Protein AF-A0A511QN60-F1 (afdb_monomer_lite)

Radius of gyration: 17.25 Å; chains: 1; bounding box: 32×47×48 Å

Structure (mmCIF, N/CA/C/O backbone):
data_AF-A0A511QN60-F1
#
_entry.id   AF-A0A511QN60-F1
#
loop_
_atom_site.group_PDB
_atom_site.id
_atom_site.type_symbol
_atom_site.label_atom_id
_atom_site.label_alt_id
_atom_site.label_comp_id
_atom_site.label_asym_id
_atom_site.label_entity_id
_atom_site.label_seq_id
_atom_site.pdbx_PDB_ins_code
_atom_site.Cartn_x
_atom_site.Cartn_y
_atom_site.Cartn_z
_atom_site.occupancy
_atom_site.B_iso_or_equiv
_atom_site.auth_seq_id
_atom_site.auth_comp_id
_atom_site.auth_asym_id
_atom_site.auth_atom_id
_atom_site.pdbx_PDB_model_num
ATOM 1 N N . MET A 1 1 ? 4.734 39.849 30.919 1.00 44.09 1 MET A N 1
ATOM 2 C CA . MET A 1 1 ? 3.658 38.847 31.082 1.00 44.09 1 MET A CA 1
ATOM 3 C C . MET A 1 1 ? 4.016 37.662 30.202 1.00 44.09 1 MET A C 1
ATOM 5 O O . MET A 1 1 ? 4.352 37.875 29.046 1.00 44.09 1 MET A O 1
ATOM 9 N N . LYS A 1 2 ? 4.113 36.467 30.793 1.00 45.44 2 LYS A N 1
ATOM 10 C CA . LYS A 1 2 ? 4.593 35.238 30.147 1.00 45.44 2 LYS A CA 1
ATOM 11 C C . LYS A 1 2 ? 3.496 34.694 29.224 1.00 45.44 2 LYS A C 1
ATOM 13 O O . LYS A 1 2 ? 2.458 34.295 29.736 1.00 45.44 2 LYS A O 1
ATOM 18 N N . SER A 1 3 ? 3.732 34.644 27.916 1.00 52.50 3 SER A N 1
ATOM 19 C CA . SER A 1 3 ? 2.890 33.875 26.991 1.00 52.50 3 SER A CA 1
ATOM 20 C C . SER A 1 3 ? 3.624 32.595 26.635 1.00 52.50 3 SER A C 1
ATOM 22 O O . SER A 1 3 ? 4.491 32.581 25.767 1.00 52.50 3 SER A O 1
ATOM 24 N N . ILE A 1 4 ? 3.309 31.528 27.364 1.00 58.06 4 ILE A N 1
ATOM 25 C CA . ILE A 1 4 ? 3.726 30.177 27.010 1.00 58.06 4 ILE A CA 1
ATOM 26 C C . ILE A 1 4 ? 2.615 29.632 26.115 1.00 58.06 4 ILE A C 1
ATOM 28 O O . ILE A 1 4 ? 1.577 29.191 26.602 1.00 58.06 4 ILE A O 1
ATOM 32 N N . ALA A 1 5 ? 2.815 29.718 24.803 1.00 57.50 5 ALA A N 1
ATOM 33 C CA . ALA A 1 5 ? 2.021 28.966 23.847 1.00 57.50 5 ALA A CA 1
ATOM 34 C C . ALA A 1 5 ? 2.480 27.506 23.936 1.00 57.50 5 ALA A C 1
ATOM 36 O O . ALA A 1 5 ? 3.407 27.089 23.246 1.00 57.50 5 ALA A O 1
ATOM 37 N N . ILE A 1 6 ? 1.877 26.743 24.849 1.00 60.91 6 ILE A N 1
ATOM 38 C CA . ILE A 1 6 ? 2.005 25.286 24.843 1.00 60.91 6 ILE A CA 1
ATOM 39 C C . ILE A 1 6 ? 1.116 24.816 23.697 1.00 60.91 6 ILE A C 1
ATOM 41 O O . ILE A 1 6 ? -0.070 24.550 23.879 1.00 60.91 6 ILE A O 1
ATOM 45 N N . LEU A 1 7 ? 1.687 24.817 22.492 1.00 51.06 7 LEU A N 1
ATOM 46 C CA . LEU A 1 7 ? 1.110 24.142 21.346 1.00 51.06 7 LEU A CA 1
ATOM 47 C C . LEU A 1 7 ? 1.101 22.658 21.708 1.00 51.06 7 LEU A C 1
ATOM 49 O O . LEU A 1 7 ? 2.136 21.997 21.765 1.00 51.06 7 LEU A O 1
ATOM 53 N N . SER A 1 8 ? -0.081 22.202 22.092 1.00 49.94 8 SER A N 1
ATOM 54 C CA . SER A 1 8 ? -0.415 20.850 22.495 1.00 49.94 8 SER A CA 1
ATOM 55 C C . SER A 1 8 ? 0.018 19.860 21.418 1.00 49.94 8 SER A C 1
ATOM 57 O O . SER A 1 8 ? -0.723 19.586 20.477 1.00 49.94 8 SER A O 1
ATOM 59 N N . LEU A 1 9 ? 1.226 19.318 21.583 1.00 52.31 9 LEU A N 1
ATOM 60 C CA . LEU A 1 9 ? 1.706 18.093 20.952 1.00 52.31 9 LEU A CA 1
ATOM 61 C C . LEU A 1 9 ? 0.882 16.920 21.499 1.00 52.31 9 LEU A C 1
ATOM 63 O O . LEU A 1 9 ? 1.355 16.104 22.283 1.00 52.31 9 LEU A O 1
ATOM 67 N N . LEU A 1 10 ? -0.378 16.845 21.079 1.00 52.66 10 LEU A N 1
ATOM 68 C CA . LEU A 1 10 ? -1.179 15.628 21.121 1.00 52.66 10 LEU A CA 1
ATOM 69 C C . LEU A 1 10 ? -0.739 14.719 19.966 1.00 52.66 10 LEU A C 1
ATOM 71 O O . LEU A 1 10 ? -1.540 14.316 19.136 1.00 52.66 10 LEU A O 1
ATOM 75 N N . PHE A 1 11 ? 0.548 14.373 19.927 1.00 54.41 11 PHE A N 1
ATOM 76 C CA . PHE A 1 11 ? 0.985 13.126 19.303 1.00 54.41 11 PHE A CA 1
ATOM 77 C C . PHE A 1 11 ? 0.903 12.040 20.374 1.00 54.41 11 PHE A C 1
ATOM 79 O O . PHE A 1 11 ? 1.886 11.429 20.787 1.00 54.41 11 PHE A O 1
ATOM 86 N N . SER A 1 12 ? -0.307 11.853 20.901 1.00 46.50 12 SER A N 1
ATOM 87 C CA . SER A 1 12 ? -0.633 10.706 21.729 1.00 46.50 12 SER A CA 1
ATOM 88 C C . SER A 1 12 ? -0.672 9.490 20.817 1.00 46.50 12 SER A C 1
ATOM 90 O O . SER A 1 12 ? -1.700 9.199 20.230 1.00 46.50 12 SER A O 1
ATOM 92 N N . GLY A 1 13 ? 0.481 8.842 20.656 1.00 47.16 13 GLY A N 1
ATOM 93 C CA . GLY A 1 13 ? 0.650 7.391 20.764 1.00 47.16 13 GLY A CA 1
ATOM 94 C C . GLY A 1 13 ? -0.395 6.446 20.164 1.00 47.16 13 GLY A C 1
ATOM 95 O O . GLY A 1 13 ? -0.531 5.343 20.690 1.00 47.16 13 GLY A O 1
ATOM 96 N N . SER A 1 14 ? -1.092 6.797 19.084 1.00 47.12 14 SER A N 1
ATOM 97 C CA . SER A 1 14 ? -1.773 5.809 18.247 1.00 47.12 14 SER A CA 1
ATOM 98 C C . SER A 1 14 ? -0.703 5.084 17.452 1.00 47.12 14 SER A C 1
ATOM 100 O O . SER A 1 14 ? -0.343 5.460 16.340 1.00 47.12 14 SER A O 1
ATOM 102 N N . VAL A 1 15 ? -0.117 4.090 18.110 1.00 48.16 15 VAL A N 1
ATOM 103 C CA . VAL A 1 15 ? 0.777 3.107 17.521 1.00 48.16 15 VAL A CA 1
ATOM 104 C C . VAL A 1 15 ? 0.158 2.639 16.208 1.00 48.16 15 VAL A C 1
ATOM 106 O O . VAL A 1 15 ? -0.958 2.128 16.162 1.00 48.16 15 VAL A O 1
ATOM 109 N N . LEU A 1 16 ? 0.930 2.896 15.163 1.00 53.31 16 LEU A N 1
ATOM 110 C CA . LEU A 1 16 ? 0.752 2.694 13.735 1.00 53.31 16 LEU A CA 1
ATOM 111 C C . LEU A 1 16 ? 0.513 1.222 13.338 1.00 53.31 16 LEU A C 1
ATOM 113 O O . LEU A 1 16 ? 1.071 0.765 12.351 1.00 53.31 16 LEU A O 1
ATOM 117 N N . ALA A 1 17 ? -0.310 0.459 14.064 1.00 52.56 17 ALA A N 1
ATOM 118 C CA . ALA A 1 17 ? -0.658 -0.916 13.683 1.00 52.56 17 ALA A CA 1
ATOM 119 C C . ALA A 1 17 ? -1.285 -0.979 12.275 1.00 52.56 17 ALA A C 1
ATOM 121 O O . ALA A 1 17 ? -1.126 -1.970 11.572 1.00 52.56 17 ALA A O 1
ATO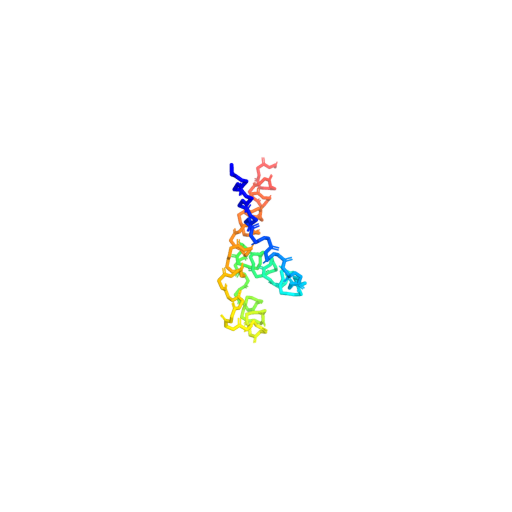M 122 N N . ASN A 1 18 ? -1.932 0.110 11.841 1.00 66.25 18 ASN A N 1
ATOM 123 C CA . ASN A 1 18 ? -2.453 0.257 10.484 1.00 66.25 18 ASN A CA 1
ATOM 124 C C . ASN A 1 18 ? -1.431 0.810 9.478 1.00 66.25 18 ASN A C 1
ATOM 126 O O . ASN A 1 18 ? -1.668 0.683 8.287 1.00 66.25 18 ASN A O 1
ATOM 130 N N . SER A 1 19 ? -0.293 1.383 9.889 1.00 76.88 19 SER A N 1
ATOM 131 C CA . SER A 1 19 ? 0.653 1.993 8.935 1.00 76.88 19 SER A CA 1
ATOM 132 C C . SER A 1 19 ? 1.289 0.975 8.003 1.00 76.88 19 SER A C 1
ATOM 134 O O . SER A 1 19 ? 1.480 1.281 6.830 1.00 76.88 19 SER A O 1
ATOM 136 N N . ASP A 1 20 ? 1.578 -0.229 8.497 1.00 86.50 20 ASP A N 1
ATOM 137 C CA . ASP A 1 20 ? 2.119 -1.304 7.663 1.00 86.50 20 ASP A CA 1
ATOM 138 C C . ASP A 1 20 ? 1.083 -1.764 6.627 1.00 86.50 20 ASP A C 1
ATOM 140 O O . ASP A 1 20 ? 1.409 -1.895 5.450 1.00 86.50 20 ASP A O 1
ATOM 144 N N . ILE A 1 21 ? -0.186 -1.899 7.035 1.00 89.75 21 ILE A N 1
ATOM 145 C CA . ILE A 1 21 ? -1.312 -2.226 6.143 1.00 89.75 21 ILE A CA 1
ATOM 146 C C . ILE A 1 21 ? -1.496 -1.129 5.086 1.00 89.75 21 ILE A C 1
ATOM 148 O O . ILE A 1 21 ? -1.673 -1.425 3.908 1.00 89.75 21 ILE A O 1
ATOM 152 N N . CYS A 1 22 ? -1.410 0.143 5.476 1.00 91.81 22 CYS A N 1
ATOM 153 C CA . CYS A 1 22 ? -1.529 1.282 4.563 1.00 91.81 22 CYS A CA 1
ATOM 154 C C . CYS A 1 22 ? -0.370 1.357 3.566 1.00 91.81 22 CYS A C 1
ATOM 156 O O . CYS A 1 22 ? -0.590 1.589 2.377 1.00 91.81 22 CYS A O 1
ATOM 158 N N . MET A 1 23 ? 0.856 1.099 4.023 1.00 92.81 23 MET A N 1
ATOM 159 C CA . MET A 1 23 ? 2.022 1.000 3.151 1.00 92.81 23 MET A CA 1
ATOM 160 C C . MET A 1 23 ? 1.867 -0.163 2.162 1.00 92.81 23 MET A C 1
ATOM 162 O O . MET A 1 23 ? 2.154 -0.010 0.975 1.00 92.81 23 MET A O 1
ATOM 166 N N . GLU A 1 24 ? 1.383 -1.317 2.621 1.00 93.31 24 GLU A N 1
ATOM 167 C CA . GLU A 1 24 ? 1.161 -2.484 1.768 1.00 93.31 24 GLU A CA 1
ATOM 168 C C . GLU A 1 24 ? 0.039 -2.250 0.745 1.00 93.31 24 GLU A C 1
ATOM 170 O O . GLU A 1 24 ? 0.180 -2.635 -0.414 1.00 93.31 24 GLU A O 1
ATOM 175 N N . ILE A 1 25 ? -1.017 -1.519 1.119 1.00 93.50 25 ILE A N 1
ATOM 176 C CA . ILE A 1 25 ? -2.042 -1.034 0.186 1.00 93.50 25 ILE A CA 1
ATOM 177 C C . ILE A 1 25 ? -1.412 -0.159 -0.904 1.00 93.50 25 ILE A C 1
ATOM 179 O O . ILE A 1 25 ? -1.719 -0.343 -2.080 1.00 93.50 25 ILE A O 1
ATOM 183 N N . GLY A 1 26 ? -0.523 0.772 -0.546 1.00 93.38 26 GLY A N 1
ATOM 184 C CA . GLY A 1 26 ? 0.183 1.621 -1.512 1.00 93.38 26 GLY A CA 1
ATOM 185 C C . GLY A 1 26 ? 1.035 0.826 -2.504 1.00 93.38 26 GLY A C 1
ATOM 186 O O . GLY A 1 26 ? 0.957 1.038 -3.716 1.00 93.38 26 GLY A O 1
ATOM 187 N N . LYS A 1 27 ? 1.785 -0.160 -1.999 1.00 93.75 27 LYS A N 1
ATOM 188 C CA . LYS A 1 27 ? 2.593 -1.080 -2.815 1.00 93.75 27 LYS A CA 1
ATOM 189 C C . LYS A 1 27 ? 1.731 -1.909 -3.763 1.00 93.75 27 LYS A C 1
ATOM 191 O O . LYS A 1 27 ? 1.998 -1.939 -4.962 1.00 93.75 27 LYS A O 1
ATOM 196 N N . ALA A 1 28 ? 0.668 -2.525 -3.248 1.00 94.19 28 ALA A N 1
ATOM 197 C CA . ALA A 1 28 ? -0.271 -3.311 -4.044 1.00 94.19 28 ALA A CA 1
ATOM 198 C C . ALA A 1 28 ? -0.933 -2.457 -5.142 1.00 94.19 28 ALA A C 1
ATOM 200 O O . ALA A 1 28 ? -1.041 -2.885 -6.289 1.00 94.19 28 ALA A O 1
ATOM 201 N N . GLN A 1 29 ? -1.283 -1.202 -4.837 1.00 92.50 29 GLN A N 1
ATOM 202 C CA . GLN A 1 29 ? -1.781 -0.255 -5.835 1.00 92.50 29 GLN A CA 1
ATOM 203 C C . GLN A 1 29 ? -0.755 0.078 -6.929 1.00 92.50 29 GLN A C 1
ATOM 205 O O . GLN A 1 29 ? -1.154 0.268 -8.080 1.00 92.50 29 GLN A O 1
ATOM 210 N N . ALA A 1 30 ? 0.535 0.197 -6.596 1.00 92.56 30 ALA A N 1
ATOM 211 C CA . ALA A 1 30 ? 1.592 0.491 -7.569 1.00 92.56 30 ALA A CA 1
ATOM 212 C C . ALA A 1 30 ? 1.767 -0.646 -8.588 1.00 92.56 30 ALA A C 1
ATOM 214 O O . ALA A 1 30 ? 1.902 -0.387 -9.780 1.00 92.56 30 ALA A O 1
ATOM 215 N N . VAL A 1 31 ? 1.670 -1.900 -8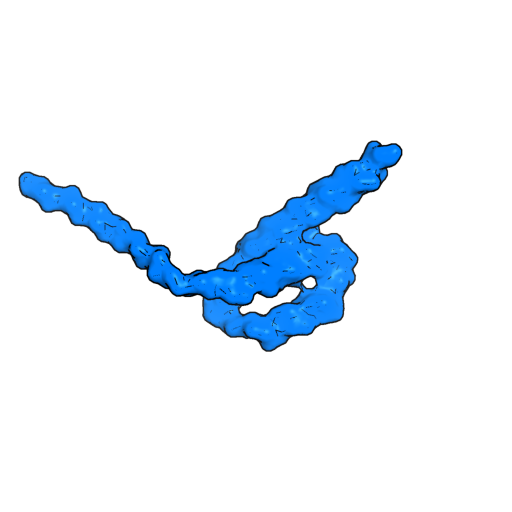.136 1.00 92.38 31 VAL A N 1
ATOM 216 C CA . VAL A 1 31 ? 1.781 -3.093 -8.998 1.00 92.38 31 VAL A CA 1
ATOM 217 C C . VAL A 1 31 ? 0.441 -3.571 -9.573 1.00 92.38 31 VAL A C 1
ATOM 219 O O . VAL A 1 31 ? 0.379 -4.617 -10.214 1.00 92.38 31 VAL A O 1
ATOM 222 N N . ASN A 1 32 ? -0.630 -2.795 -9.379 1.00 92.00 32 ASN A N 1
ATOM 223 C CA . ASN A 1 32 ? -1.985 -3.088 -9.850 1.00 92.00 32 ASN A CA 1
ATOM 224 C C . ASN A 1 32 ? -2.600 -4.395 -9.299 1.00 92.00 32 ASN A C 1
ATOM 226 O O . ASN A 1 32 ? -3.406 -5.045 -9.967 1.00 92.00 32 ASN A O 1
ATOM 230 N N . ASP A 1 33 ? -2.243 -4.770 -8.070 1.00 94.31 33 ASP A N 1
ATOM 231 C CA . ASP A 1 33 ? -2.805 -5.916 -7.352 1.00 94.31 33 ASP A CA 1
ATOM 232 C C . ASP A 1 33 ? -4.084 -5.506 -6.605 1.00 94.31 33 ASP A C 1
ATOM 234 O O . ASP A 1 33 ? -4.081 -5.132 -5.429 1.00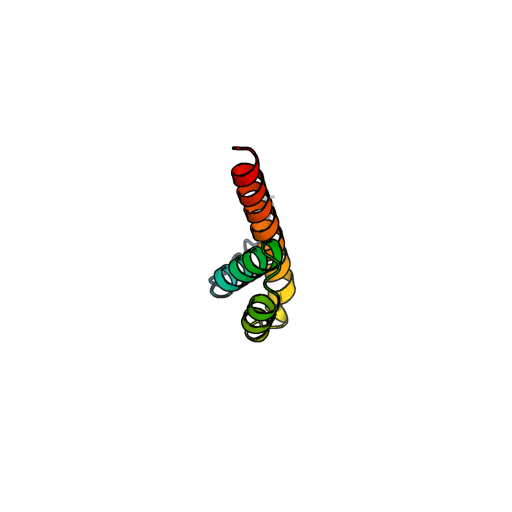 94.31 33 ASP A O 1
ATOM 238 N N . HIS A 1 34 ? -5.201 -5.507 -7.331 1.00 93.12 34 HIS A N 1
ATOM 239 C CA . HIS A 1 34 ? -6.495 -5.078 -6.801 1.00 93.12 34 HIS A CA 1
ATOM 240 C C . HIS A 1 34 ? -7.049 -6.004 -5.715 1.00 93.12 34 HIS A C 1
ATOM 242 O O . HIS A 1 34 ? -7.671 -5.512 -4.771 1.00 93.12 34 HIS A O 1
ATOM 248 N N . ASP A 1 35 ? -6.820 -7.314 -5.824 1.00 95.88 35 ASP A N 1
ATOM 249 C CA . ASP A 1 35 ? -7.322 -8.288 -4.854 1.00 95.88 35 ASP A CA 1
ATOM 250 C C . ASP A 1 35 ? -6.655 -8.057 -3.496 1.00 95.88 35 ASP A C 1
ATOM 252 O O . ASP A 1 35 ? -7.339 -7.948 -2.473 1.00 95.88 35 ASP A O 1
ATOM 256 N N . ARG A 1 36 ? -5.333 -7.832 -3.493 1.00 92.06 36 ARG A N 1
ATOM 257 C CA . ARG A 1 36 ? -4.596 -7.517 -2.269 1.00 92.06 36 ARG A CA 1
ATOM 258 C C . ARG A 1 36 ? -5.040 -6.200 -1.637 1.00 92.06 36 ARG A C 1
ATOM 260 O O . ARG A 1 36 ? -5.168 -6.119 -0.416 1.00 92.06 36 ARG A O 1
ATOM 267 N N . VAL A 1 37 ? -5.327 -5.177 -2.444 1.00 92.12 37 VAL A N 1
ATOM 268 C CA . VAL A 1 37 ? -5.858 -3.897 -1.941 1.00 92.12 37 VAL A CA 1
ATOM 269 C C . VAL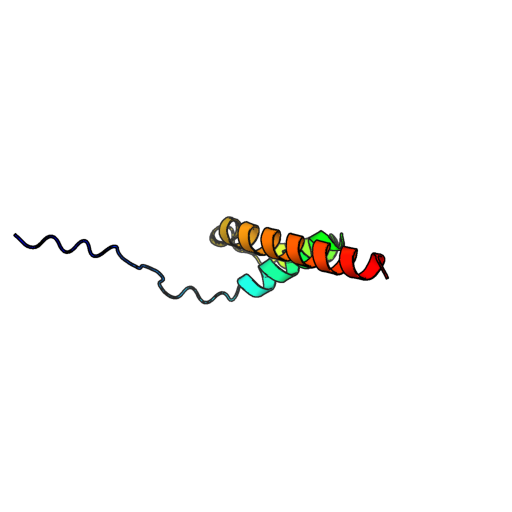 A 1 37 ? -7.204 -4.092 -1.241 1.00 92.12 37 VAL A C 1
ATOM 271 O O . VAL A 1 37 ? -7.413 -3.524 -0.170 1.00 92.12 37 VAL A O 1
ATOM 274 N N . ILE A 1 38 ? -8.108 -4.894 -1.810 1.00 91.44 38 ILE A N 1
ATOM 275 C CA . ILE A 1 38 ? -9.431 -5.156 -1.226 1.00 91.44 38 ILE A CA 1
ATOM 276 C C . ILE A 1 38 ? -9.300 -5.902 0.106 1.00 91.44 38 ILE A C 1
ATOM 278 O O . ILE A 1 38 ? -9.937 -5.510 1.086 1.00 91.44 38 ILE A O 1
ATOM 282 N N . GLU A 1 39 ? -8.462 -6.939 0.161 1.00 93.69 39 GLU A N 1
ATOM 283 C CA . GLU A 1 39 ? -8.209 -7.705 1.387 1.00 93.69 39 GLU A CA 1
ATOM 284 C C . GLU A 1 39 ? -7.690 -6.820 2.522 1.00 93.69 39 GLU A C 1
ATOM 286 O O . GLU A 1 39 ? -8.192 -6.877 3.646 1.00 93.69 39 GLU A O 1
ATOM 291 N N . LEU A 1 40 ? -6.699 -5.979 2.224 1.00 90.38 40 LEU A N 1
ATOM 292 C CA . LEU A 1 40 ? -6.078 -5.097 3.207 1.00 90.38 40 LEU A CA 1
ATOM 293 C C . LEU A 1 40 ? -7.034 -3.980 3.647 1.00 90.38 40 LEU A C 1
ATOM 295 O O . LEU A 1 40 ? -7.124 -3.670 4.836 1.00 90.38 40 LEU A O 1
ATOM 299 N N . ALA A 1 41 ? -7.799 -3.407 2.713 1.00 87.75 41 ALA A N 1
ATOM 300 C CA . ALA A 1 41 ? -8.762 -2.351 3.009 1.00 87.75 41 ALA A CA 1
ATOM 301 C C . ALA A 1 41 ? -9.955 -2.844 3.842 1.00 87.75 41 ALA A C 1
ATOM 303 O O . ALA A 1 41 ? -10.519 -2.065 4.611 1.00 87.75 41 ALA A O 1
ATOM 304 N N . ALA A 1 42 ? -10.321 -4.127 3.748 1.00 88.62 42 ALA A N 1
ATOM 305 C CA . ALA A 1 42 ? -11.394 -4.716 4.550 1.00 88.62 42 ALA A CA 1
ATOM 306 C C . ALA A 1 42 ? -11.104 -4.689 6.064 1.00 88.62 42 ALA A C 1
ATOM 308 O O . ALA A 1 42 ? -12.036 -4.714 6.868 1.00 88.62 42 ALA A O 1
ATOM 309 N N . GLY A 1 43 ? -9.826 -4.622 6.454 1.00 84.06 43 GLY A N 1
ATOM 310 C CA . GLY A 1 43 ? -9.395 -4.504 7.847 1.00 84.06 43 GLY A CA 1
ATOM 311 C C . GLY A 1 43 ? -9.342 -3.069 8.384 1.00 84.06 43 GLY A C 1
ATOM 312 O O . GLY A 1 43 ? -9.134 -2.885 9.584 1.00 84.06 43 GLY A O 1
ATOM 313 N N . LEU A 1 44 ? -9.520 -2.051 7.534 1.00 83.69 44 LEU A N 1
ATOM 314 C CA . LEU A 1 44 ? -9.371 -0.653 7.936 1.00 83.69 44 LEU A CA 1
ATOM 315 C C . LEU A 1 44 ? -10.625 -0.109 8.622 1.00 83.69 44 LEU A C 1
ATOM 317 O O . LEU A 1 44 ? -11.751 -0.241 8.143 1.00 83.69 44 LEU A O 1
ATOM 321 N N . ASN A 1 45 ? -10.411 0.594 9.732 1.00 83.25 45 ASN A N 1
ATOM 322 C CA . ASN A 1 45 ? -11.456 1.376 10.375 1.00 83.25 45 ASN A CA 1
ATOM 323 C C . ASN A 1 45 ? -11.655 2.699 9.620 1.00 83.25 45 ASN A C 1
ATOM 325 O O . ASN A 1 45 ? -10.687 3.355 9.239 1.00 83.25 45 ASN A O 1
ATOM 329 N N . SER A 1 46 ? -12.906 3.142 9.475 1.00 79.00 46 SER A N 1
ATOM 330 C CA . SER A 1 46 ? -13.263 4.418 8.846 1.00 79.00 46 SER A CA 1
ATOM 331 C C . SER A 1 46 ? -12.541 5.633 9.433 1.00 79.00 46 SER A C 1
ATOM 333 O O . SER A 1 46 ? -12.288 6.593 8.712 1.00 79.00 46 SER A O 1
ATOM 335 N N . THR A 1 47 ? -12.191 5.595 10.721 1.00 80.12 47 THR A N 1
ATOM 336 C CA . THR A 1 47 ? -11.464 6.681 11.401 1.00 80.12 47 THR A CA 1
ATOM 337 C C . THR A 1 47 ? -10.030 6.843 10.888 1.00 80.12 47 THR A C 1
ATOM 339 O O . THR A 1 47 ? -9.497 7.951 10.904 1.00 80.12 47 THR A O 1
ATOM 342 N N . ASP A 1 48 ? -9.429 5.764 10.382 1.00 81.81 48 ASP A N 1
ATOM 343 C CA . ASP A 1 48 ? -8.019 5.727 9.990 1.00 81.81 48 ASP A CA 1
ATOM 344 C C . ASP A 1 48 ? -7.825 5.878 8.476 1.00 81.81 48 ASP A C 1
ATOM 346 O O . ASP A 1 48 ? -6.700 6.069 8.022 1.00 81.81 48 ASP A O 1
ATOM 350 N N . ILE A 1 49 ? -8.906 5.839 7.685 1.00 83.94 49 ILE A N 1
ATOM 351 C CA . ILE A 1 49 ? -8.854 5.859 6.214 1.00 83.94 49 ILE A CA 1
ATOM 352 C C . ILE A 1 49 ? -8.085 7.072 5.683 1.00 83.94 49 ILE A C 1
ATOM 354 O O . ILE A 1 49 ? -7.261 6.920 4.788 1.00 83.94 49 ILE A O 1
ATOM 358 N N . GLU A 1 50 ? -8.322 8.271 6.217 1.00 85.50 50 GLU A N 1
ATOM 359 C CA . GLU A 1 50 ? -7.654 9.480 5.710 1.00 85.50 50 GLU A CA 1
ATOM 360 C C . GLU A 1 50 ? -6.153 9.493 6.017 1.00 85.50 50 GLU A C 1
ATOM 362 O O . GLU A 1 50 ? -5.352 9.878 5.169 1.00 85.50 50 GLU A O 1
ATOM 367 N N . GLN A 1 51 ? -5.746 9.003 7.190 1.00 85.00 51 GLN A N 1
ATOM 368 C CA . GLN A 1 51 ? -4.321 8.840 7.496 1.00 85.00 51 GLN A CA 1
ATOM 369 C C . GLN A 1 51 ? -3.697 7.739 6.636 1.00 85.00 51 GLN A C 1
ATOM 371 O O . GLN A 1 51 ? -2.586 7.892 6.135 1.00 85.00 51 GLN A O 1
ATOM 376 N N . CYS A 1 52 ? -4.445 6.663 6.408 1.00 88.81 52 CYS A N 1
ATOM 377 C CA . CYS A 1 52 ? -4.024 5.535 5.600 1.00 88.81 52 CYS A CA 1
ATOM 378 C C . CYS A 1 52 ? -3.787 5.906 4.136 1.00 88.81 52 CYS A C 1
ATOM 380 O O . CYS A 1 52 ? -2.801 5.468 3.552 1.00 88.81 52 CYS A O 1
ATOM 382 N N . LYS A 1 53 ? -4.646 6.757 3.560 1.00 89.62 53 LYS A N 1
ATOM 383 C CA . LYS A 1 53 ? -4.484 7.274 2.194 1.00 89.62 53 LYS A CA 1
ATOM 384 C C . LYS A 1 53 ? -3.156 8.000 2.017 1.00 89.62 53 LYS A C 1
ATOM 386 O O . LYS A 1 53 ? -2.444 7.700 1.072 1.00 89.62 53 LYS A O 1
ATOM 391 N N . MET A 1 54 ? -2.793 8.882 2.952 1.00 90.12 54 MET A N 1
ATOM 392 C CA . MET A 1 54 ? -1.526 9.618 2.870 1.00 90.12 54 MET A CA 1
ATOM 393 C C . MET A 1 54 ? -0.313 8.676 2.855 1.00 90.12 54 MET A C 1
ATOM 395 O O . MET A 1 54 ? 0.600 8.872 2.063 1.00 90.12 54 MET A O 1
ATOM 399 N N . VAL A 1 55 ? -0.320 7.636 3.696 1.00 91.06 55 VAL A N 1
ATOM 400 C CA . VAL A 1 55 ? 0.763 6.635 3.749 1.00 91.06 55 VAL A CA 1
ATOM 401 C C . VAL A 1 55 ? 0.773 5.748 2.499 1.00 91.06 55 VAL A C 1
ATOM 403 O O . VAL A 1 55 ? 1.836 5.440 1.965 1.00 91.06 55 VAL A O 1
ATOM 406 N N . ALA A 1 56 ? -0.401 5.334 2.019 1.00 91.00 56 ALA A N 1
ATOM 407 C CA . ALA A 1 56 ? -0.527 4.515 0.819 1.00 91.00 56 ALA A CA 1
ATOM 408 C C . ALA A 1 56 ? -0.070 5.265 -0.442 1.00 91.00 56 ALA A C 1
ATOM 410 O O . ALA A 1 56 ? 0.589 4.673 -1.294 1.00 91.00 56 ALA A O 1
ATOM 411 N N . ASP A 1 57 ? -0.386 6.556 -0.558 1.00 92.31 57 ASP A N 1
ATOM 412 C CA . ASP A 1 57 ? 0.025 7.390 -1.690 1.00 92.31 57 ASP A CA 1
ATOM 413 C C . ASP A 1 57 ? 1.550 7.565 -1.737 1.00 92.31 57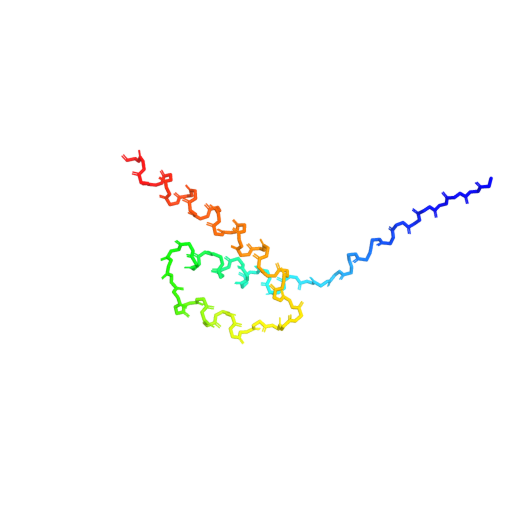 ASP A C 1
ATOM 415 O O . ASP A 1 57 ? 2.148 7.434 -2.807 1.00 92.31 57 ASP A O 1
ATOM 419 N N . ASP A 1 58 ? 2.179 7.792 -0.581 1.00 90.81 58 ASP A N 1
ATOM 420 C CA . ASP A 1 58 ? 3.638 7.895 -0.444 1.00 90.81 58 ASP A CA 1
ATOM 421 C C . ASP A 1 58 ? 4.325 6.576 -0.840 1.00 90.81 58 ASP A C 1
ATOM 423 O O . ASP A 1 58 ? 5.144 6.532 -1.759 1.00 90.81 58 ASP A O 1
ATOM 427 N N . ALA A 1 59 ? 3.875 5.454 -0.267 1.00 91.25 59 ALA A N 1
ATOM 428 C CA . ALA A 1 59 ? 4.405 4.128 -0.584 1.00 91.25 59 ALA A CA 1
ATOM 429 C C . ALA A 1 59 ? 4.213 3.735 -2.062 1.00 91.25 59 ALA A C 1
ATOM 431 O O . ALA A 1 59 ? 5.065 3.067 -2.658 1.00 91.25 59 ALA A O 1
ATOM 432 N N . ARG A 1 60 ? 3.094 4.146 -2.674 1.00 90.62 60 ARG A N 1
ATOM 433 C CA . ARG A 1 60 ? 2.824 3.942 -4.102 1.00 90.62 60 ARG A CA 1
ATOM 434 C C . ARG A 1 60 ? 3.813 4.728 -4.964 1.00 90.62 60 ARG A C 1
ATOM 436 O O . ARG A 1 60 ? 4.278 4.203 -5.976 1.00 90.62 60 ARG A O 1
ATOM 443 N N . ALA A 1 61 ? 4.109 5.977 -4.604 1.00 90.75 61 ALA A N 1
ATOM 444 C CA . ALA A 1 61 ? 5.064 6.809 -5.329 1.00 90.75 61 ALA A CA 1
ATOM 445 C C . ALA A 1 61 ? 6.476 6.206 -5.283 1.00 90.75 61 ALA A C 1
ATOM 447 O O . ALA A 1 61 ? 7.084 6.031 -6.340 1.00 90.75 61 ALA A O 1
ATOM 448 N N . ASP A 1 62 ? 6.935 5.797 -4.099 1.00 87.62 62 ASP A N 1
ATOM 449 C CA . ASP A 1 62 ? 8.238 5.149 -3.908 1.00 87.62 62 ASP A CA 1
ATOM 450 C C . ASP A 1 62 ? 8.366 3.859 -4.724 1.00 87.62 62 ASP A C 1
ATOM 452 O O . ASP A 1 62 ? 9.350 3.654 -5.434 1.00 87.62 62 ASP A O 1
ATOM 456 N N . THR A 1 63 ? 7.330 3.017 -4.698 1.00 87.75 63 THR A N 1
ATOM 457 C CA . THR A 1 63 ? 7.328 1.753 -5.450 1.00 87.75 63 THR A CA 1
ATOM 458 C C . THR A 1 63 ? 7.375 1.998 -6.958 1.00 87.75 63 THR A C 1
ATOM 460 O O . THR A 1 63 ? 8.094 1.308 -7.672 1.00 87.75 63 THR A O 1
ATOM 463 N N . ASN A 1 64 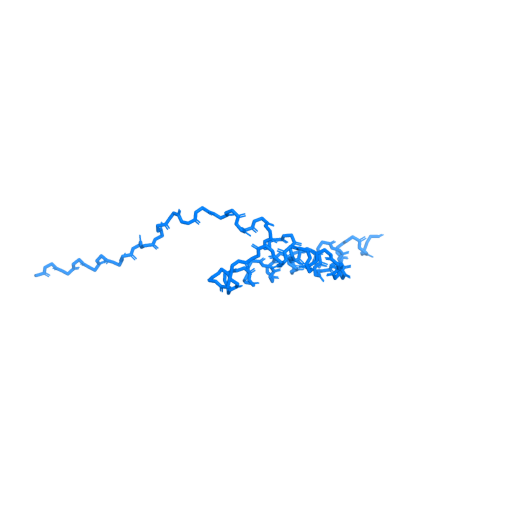? 6.648 2.996 -7.470 1.00 85.44 64 ASN A N 1
ATOM 464 C CA . ASN A 1 64 ? 6.711 3.339 -8.893 1.00 85.44 64 ASN A CA 1
ATOM 465 C C . ASN A 1 64 ? 8.102 3.845 -9.302 1.00 85.44 64 ASN A C 1
ATOM 467 O O . ASN A 1 64 ? 8.550 3.553 -10.409 1.00 85.44 64 ASN A O 1
ATOM 471 N N . LEU A 1 65 ? 8.787 4.598 -8.435 1.00 83.56 65 LEU A N 1
ATOM 472 C CA . LEU A 1 65 ? 10.162 5.036 -8.686 1.00 83.56 65 LEU A CA 1
ATOM 473 C C . LEU A 1 65 ? 11.126 3.846 -8.744 1.00 83.56 65 LEU A C 1
ATOM 475 O O . LEU A 1 65 ? 11.946 3.784 -9.656 1.00 83.56 65 LEU A O 1
ATOM 479 N N . GLU A 1 66 ? 10.998 2.892 -7.820 1.00 81.62 66 GLU A N 1
ATOM 480 C CA . GLU A 1 66 ? 11.800 1.665 -7.811 1.00 81.62 66 GLU A CA 1
ATOM 481 C C . GLU A 1 66 ? 11.546 0.812 -9.060 1.00 81.62 66 GLU A C 1
ATOM 483 O O . GLU A 1 66 ? 12.490 0.425 -9.745 1.00 81.62 66 GLU A O 1
ATOM 488 N N . VAL A 1 67 ? 10.278 0.576 -9.411 1.00 78.25 67 VAL A N 1
ATOM 489 C CA . VAL A 1 67 ? 9.905 -0.193 -10.608 1.00 78.25 67 VAL A CA 1
ATOM 490 C C . VAL A 1 67 ? 10.463 0.457 -11.872 1.00 78.25 67 VAL A C 1
ATOM 492 O O . VAL A 1 67 ? 11.056 -0.238 -12.690 1.00 78.25 67 VAL A O 1
ATOM 495 N N . ASN A 1 68 ? 10.336 1.778 -12.022 1.00 75.19 68 ASN A N 1
ATOM 496 C CA . ASN A 1 68 ? 10.896 2.482 -13.177 1.00 75.19 68 ASN A CA 1
ATOM 497 C C . ASN A 1 68 ? 12.430 2.400 -13.205 1.00 75.19 68 ASN A C 1
ATOM 499 O O . ASN A 1 68 ? 12.999 2.124 -14.254 1.00 75.19 68 ASN A O 1
ATOM 503 N N . SER A 1 69 ? 13.093 2.561 -12.054 1.00 76.56 69 SER A N 1
ATOM 504 C CA . SER A 1 69 ? 14.551 2.423 -11.950 1.00 76.56 69 SER A CA 1
ATOM 505 C C . SER A 1 69 ? 15.051 1.037 -12.365 1.00 76.56 69 SER A C 1
ATOM 507 O O . SER A 1 69 ? 16.167 0.936 -12.855 1.00 76.56 69 SER A O 1
ATOM 509 N N . LEU A 1 70 ? 14.265 -0.021 -12.151 1.00 71.69 70 LEU A N 1
ATOM 510 C CA . LEU A 1 70 ? 14.615 -1.392 -12.539 1.00 71.69 70 LEU A CA 1
ATOM 511 C C . LEU A 1 70 ? 14.372 -1.685 -14.029 1.00 71.69 70 LEU A C 1
ATOM 513 O O . LEU A 1 70 ? 14.823 -2.714 -14.523 1.00 71.69 70 LEU A O 1
ATOM 517 N N . MET A 1 71 ? 13.623 -0.831 -14.732 1.00 71.44 71 MET A N 1
ATOM 518 C CA . MET A 1 71 ? 13.324 -0.987 -16.161 1.00 71.44 71 MET A CA 1
ATOM 519 C C . MET A 1 71 ? 14.304 -0.230 -17.070 1.00 71.44 71 MET A C 1
ATOM 521 O O . MET A 1 71 ? 14.290 -0.464 -18.277 1.00 71.44 71 MET A O 1
ATOM 525 N N . ASP A 1 72 ? 15.122 0.664 -16.507 1.00 62.56 72 ASP A N 1
ATOM 526 C CA . ASP A 1 72 ? 16.101 1.487 -17.233 1.00 62.56 72 ASP A CA 1
ATOM 527 C C . ASP A 1 72 ? 17.517 0.854 -17.326 1.00 62.56 72 ASP A C 1
ATOM 529 O O . ASP A 1 72 ? 18.410 1.468 -17.916 1.00 62.56 72 ASP A O 1
ATOM 533 N N . ASP A 1 73 ? 17.715 -0.368 -16.804 1.00 51.75 73 ASP A N 1
ATOM 534 C CA . ASP A 1 73 ? 18.941 -1.193 -16.934 1.00 51.75 73 ASP A CA 1
ATOM 535 C C . ASP A 1 73 ? 18.825 -2.261 -18.046 1.00 51.75 73 ASP A C 1
ATOM 537 O O . ASP A 1 73 ? 19.831 -2.489 -18.767 1.00 51.75 73 ASP A O 1
#

Organism: NCBI:txid1219062

pLDDT: mean 78.09, std 16.7, range [44.09, 95.88]

Sequence (73 aa):
MKSIAILSLLFSGSVLANSDICMEIGKAQAVNDHDRVIELAAGLNSTDIEQCKMVADDARADTNLEVNSLMDD

Secondary structure (DSSP, 8-state):
----------------TTHHHHHHHHHHHHTT-HHHHHHHHTT--TTTHHHHHHHHHHHHHHHHHHHHHHH--

Foldseek 3Di:
DDDDPPPDPPPPDPPPPVLVLLLVLLLCVLVVVVVSNVVSVVPDDPVCVVVSPVSSVVSNVVNNVVVVVVVVD